Protein AF-A0A0F9AVF6-F1 (afdb_monomer)

Radius of gyration: 20.92 Å; Cα contacts (8 Å, |Δi|>4): 162; chains: 1; bounding box: 57×23×54 Å

InterPro domains:
  IPR008979 Galactose-binding-like domain superfamily [SSF49785] (11-66)

Solvent-accessible surface area (backbone atoms only — not comparable to full-atom values): 8871 Å² total; per-residue (Å²): 132,87,76,80,78,78,74,62,90,38,57,51,34,41,37,34,26,42,64,86,70,47,76,75,46,76,46,75,55,73,73,43,78,75,76,89,81,88,75,88,73,94,66,86,75,63,69,47,79,46,79,42,69,80,56,94,72,86,90,77,87,84,87,86,86,86,82,90,75,82,75,60,72,52,37,43,91,80,75,75,57,47,18,50,74,73,31,47,48,53,45,62,74,44,56,69,40,75,48,82,91,50,90,52,36,74,78,71,81,40,51,28,47,73,67,25,52,52,56,36,59,74,32,62,70,41,58,43,65,92,82,48,72,85,127

Organism: NCBI:txid412755

Mean predicted aligned error: 7.22 Å

Structure (mmCIF, N/CA/C/O backbone):
data_AF-A0A0F9AVF6-F1
#
_entry.id   AF-A0A0F9AVF6-F1
#
loop_
_atom_site.group_PDB
_atom_site.id
_atom_site.type_symbol
_atom_site.label_atom_id
_atom_site.label_alt_id
_atom_site.label_comp_id
_atom_site.label_asym_id
_atom_site.label_entity_id
_atom_site.label_seq_id
_atom_site.pdbx_PDB_ins_code
_atom_site.Cartn_x
_atom_site.Cartn_y
_atom_site.Cartn_z
_atom_site.occupancy
_atom_site.B_iso_or_equiv
_atom_site.auth_seq_id
_atom_site.auth_comp_id
_atom_site.auth_asym_id
_atom_site.auth_atom_id
_atom_site.pdbx_PDB_model_num
ATOM 1 N N . THR A 1 1 ? -37.176 -2.177 31.771 1.00 46.91 1 THR A N 1
ATOM 2 C CA . THR A 1 1 ? -37.340 -1.062 30.817 1.00 46.91 1 THR A CA 1
ATOM 3 C C . THR A 1 1 ? -35.985 -0.733 30.241 1.00 46.91 1 THR A C 1
ATOM 5 O O . THR A 1 1 ? -35.123 -0.292 30.991 1.00 46.91 1 THR A O 1
ATOM 8 N N . TYR A 1 2 ? -35.750 -1.047 28.967 1.00 41.12 2 TYR A N 1
ATOM 9 C CA . TYR A 1 2 ? -34.508 -0.674 28.288 1.00 41.12 2 TYR A CA 1
ATOM 10 C C . TYR A 1 2 ? -34.546 0.848 28.101 1.00 41.12 2 TYR A C 1
ATOM 12 O O . TYR A 1 2 ? -35.458 1.354 27.451 1.00 41.12 2 TYR A O 1
ATOM 20 N N . LYS A 1 3 ? -33.648 1.590 28.759 1.00 49.38 3 LYS A N 1
ATOM 21 C CA . LYS A 1 3 ? -33.457 3.011 28.450 1.00 49.38 3 LYS A CA 1
ATOM 22 C C . LYS A 1 3 ? -32.651 3.053 27.165 1.00 49.38 3 LYS A C 1
ATOM 24 O O . LYS A 1 3 ? -31.504 2.616 27.148 1.00 49.38 3 LYS A O 1
ATOM 29 N N . GLU A 1 4 ? -33.295 3.496 26.098 1.00 53.12 4 GLU A N 1
ATOM 30 C CA . GLU A 1 4 ? -32.628 3.786 24.841 1.00 53.12 4 GLU A CA 1
ATOM 31 C C . GLU A 1 4 ? -31.516 4.805 25.117 1.00 53.12 4 GLU A C 1
ATOM 33 O O . GLU A 1 4 ? -31.760 5.859 25.705 1.00 53.12 4 GLU A O 1
ATOM 38 N N . GLU A 1 5 ? -30.273 4.449 24.796 1.00 57.00 5 GLU A N 1
ATOM 39 C CA . GLU A 1 5 ? -29.171 5.395 24.904 1.00 57.00 5 GLU A CA 1
ATOM 40 C C . GLU A 1 5 ? -29.256 6.380 23.753 1.00 57.00 5 GLU A C 1
ATOM 42 O O . GLU A 1 5 ? -29.058 6.018 22.590 1.00 57.00 5 GLU A O 1
ATOM 47 N N . SER A 1 6 ? -29.538 7.634 24.098 1.00 59.16 6 SER A N 1
ATOM 48 C CA . SER A 1 6 ? -29.203 8.766 23.253 1.00 59.16 6 SER A CA 1
ATOM 49 C C . SER A 1 6 ? -27.695 8.730 22.997 1.00 59.16 6 SER A C 1
ATOM 51 O O . SER A 1 6 ? -26.923 8.668 23.951 1.00 59.16 6 SER A O 1
ATOM 53 N N . SER A 1 7 ? -27.331 8.710 21.717 1.00 55.00 7 SER A N 1
ATOM 54 C CA . SER A 1 7 ? -25.999 8.878 21.114 1.00 55.00 7 SER A CA 1
ATOM 55 C C . SER A 1 7 ? -24.915 9.539 21.997 1.00 55.00 7 SER A C 1
ATOM 57 O O . SER A 1 7 ? -25.248 10.489 22.710 1.00 55.00 7 SER A O 1
ATOM 59 N N . PRO A 1 8 ? -23.626 9.136 21.897 1.00 57.50 8 PRO A N 1
ATOM 60 C CA . PRO A 1 8 ? -23.042 8.211 20.912 1.00 57.50 8 PRO A CA 1
ATOM 61 C C . PRO A 1 8 ? -23.082 6.744 21.357 1.00 57.50 8 PRO A C 1
ATOM 63 O O . PRO A 1 8 ? -22.737 6.397 22.489 1.00 57.50 8 PRO A O 1
ATOM 66 N N . LYS A 1 9 ? -23.498 5.852 20.447 1.00 60.69 9 LYS A N 1
ATOM 67 C CA . LYS A 1 9 ? -23.537 4.396 20.695 1.00 60.69 9 LYS A CA 1
ATOM 68 C C . LYS A 1 9 ? -22.147 3.754 20.628 1.00 60.69 9 LYS A C 1
ATOM 70 O O . LYS A 1 9 ? -21.934 2.712 21.251 1.00 60.69 9 LYS A O 1
ATOM 75 N N . PHE A 1 10 ? -21.204 4.407 19.965 1.00 66.00 10 PHE A N 1
ATOM 76 C CA . PHE A 1 10 ? -19.821 3.988 19.805 1.00 66.00 10 PHE A CA 1
ATOM 77 C C . PHE A 1 10 ? -18.941 4.950 20.617 1.00 66.00 10 PHE A C 1
ATOM 79 O O . PHE A 1 10 ? -19.063 6.157 20.504 1.00 66.00 10 PHE A O 1
ATOM 86 N N . ASN A 1 11 ? -18.172 4.416 21.559 1.00 72.50 11 ASN A N 1
ATOM 87 C CA . ASN A 1 11 ? -17.224 5.170 22.384 1.00 72.50 11 ASN A CA 1
ATOM 88 C C . ASN A 1 11 ? -16.019 4.247 22.542 1.00 72.50 11 ASN A C 1
ATOM 90 O O . ASN A 1 11 ? -15.913 3.484 23.509 1.00 72.50 11 ASN A O 1
ATOM 94 N N . LEU A 1 12 ? -15.240 4.195 21.475 1.00 79.56 12 LEU A N 1
ATOM 95 C CA . LEU A 1 12 ? -14.054 3.377 21.336 1.00 79.56 12 LEU A CA 1
ATOM 96 C C . LEU A 1 12 ? -12.912 4.269 20.892 1.00 79.56 12 LEU A C 1
ATOM 98 O O . LEU A 1 12 ? -13.074 4.989 19.909 1.00 79.56 12 LEU A O 1
ATOM 102 N N . ASP A 1 13 ? -11.783 4.142 21.575 1.00 86.06 13 ASP A N 1
ATOM 103 C CA . ASP A 1 13 ? -10.510 4.541 21.001 1.00 86.06 13 ASP A CA 1
ATOM 104 C C . ASP A 1 13 ? -9.964 3.336 20.229 1.00 86.06 13 ASP A C 1
ATOM 106 O O . ASP A 1 13 ? -9.911 2.215 20.760 1.00 86.06 13 ASP A O 1
ATOM 110 N N . LEU A 1 14 ? -9.595 3.567 18.973 1.00 86.81 14 LEU A N 1
ATOM 111 C CA . LEU A 1 14 ? -8.928 2.599 18.110 1.00 86.81 14 LEU A CA 1
ATOM 112 C C . LEU A 1 14 ? -7.477 3.037 17.942 1.00 86.81 14 LEU A C 1
ATOM 114 O O . LEU A 1 14 ? -7.209 4.177 17.575 1.00 86.81 14 LEU A O 1
ATOM 118 N N . THR A 1 15 ? -6.542 2.125 18.177 1.00 91.81 15 THR A N 1
ATOM 119 C CA . THR A 1 15 ? -5.124 2.325 17.871 1.00 91.81 15 THR A CA 1
ATOM 120 C C . THR A 1 15 ? -4.631 1.170 17.015 1.00 91.81 15 THR A C 1
ATOM 122 O O . THR A 1 15 ? -4.906 0.013 17.326 1.00 91.81 15 THR A O 1
ATOM 125 N N . ILE A 1 16 ? -3.880 1.471 15.959 1.00 92.75 16 ILE A N 1
ATOM 126 C CA . ILE A 1 16 ? -3.191 0.471 15.141 1.00 92.75 16 ILE A CA 1
ATOM 127 C C . ILE A 1 16 ? -1.692 0.730 15.244 1.00 92.75 16 ILE A C 1
ATOM 129 O O . ILE A 1 16 ? -1.223 1.839 14.976 1.00 92.75 16 ILE A O 1
ATOM 133 N N . THR A 1 17 ? -0.947 -0.299 15.636 1.00 96.31 17 THR A N 1
ATOM 134 C CA . THR A 1 17 ? 0.503 -0.241 15.837 1.00 96.31 17 THR A CA 1
ATOM 135 C C . THR A 1 17 ? 1.196 -1.205 14.882 1.00 96.31 17 THR A C 1
ATOM 137 O O . THR A 1 17 ? 0.777 -2.356 14.745 1.00 96.31 17 THR A O 1
ATOM 140 N N . GLY A 1 18 ? 2.245 -0.729 14.214 1.00 95.62 18 GLY A N 1
ATOM 141 C CA . GLY A 1 18 ? 3.041 -1.515 13.280 1.00 95.62 18 GLY A CA 1
ATOM 142 C C . GLY A 1 18 ? 4.028 -2.474 13.964 1.00 95.62 18 GLY A C 1
ATOM 143 O O . GLY A 1 18 ? 4.243 -2.391 15.177 1.00 95.62 18 GLY A O 1
ATOM 144 N N . PRO A 1 19 ? 4.702 -3.342 13.188 1.00 95.75 19 PRO A N 1
ATOM 145 C CA . PRO A 1 19 ? 5.647 -4.342 13.704 1.00 95.75 19 PRO A CA 1
ATOM 146 C C . PRO A 1 19 ? 6.837 -3.761 14.483 1.00 95.75 19 PRO A C 1
ATOM 148 O O . PRO A 1 19 ? 7.433 -4.433 15.321 1.00 95.75 19 PRO A O 1
ATOM 151 N N . ASN A 1 20 ? 7.183 -2.500 14.222 1.00 94.62 20 ASN A N 1
ATOM 152 C CA . ASN A 1 20 ? 8.242 -1.754 14.905 1.00 94.62 20 ASN A CA 1
ATOM 153 C C . ASN A 1 20 ? 7.763 -1.045 16.193 1.00 94.62 20 ASN A C 1
ATOM 155 O O . ASN A 1 20 ? 8.541 -0.320 16.812 1.00 94.62 20 ASN A O 1
ATOM 159 N N . GLY A 1 21 ? 6.496 -1.213 16.587 1.00 94.12 21 GLY A N 1
ATOM 160 C CA . GLY A 1 21 ? 5.891 -0.524 17.729 1.00 94.12 21 GLY A CA 1
ATOM 161 C C . GLY A 1 21 ? 5.448 0.916 17.444 1.00 94.12 21 GLY A C 1
ATOM 162 O O . GLY A 1 21 ? 4.996 1.603 18.359 1.00 94.12 21 GLY A O 1
ATOM 163 N N . GLN A 1 22 ? 5.565 1.399 16.204 1.00 95.19 22 GLN A N 1
ATOM 164 C CA . GLN A 1 22 ? 5.095 2.725 15.811 1.00 95.19 22 GLN A CA 1
ATOM 165 C C . GLN A 1 22 ? 3.573 2.736 15.677 1.00 95.19 22 GLN A C 1
ATOM 167 O O . GLN A 1 22 ? 2.995 1.892 14.995 1.00 95.19 22 GLN A O 1
ATOM 172 N N . THR A 1 23 ? 2.917 3.726 16.278 1.00 94.69 23 THR A N 1
ATOM 173 C CA . THR A 1 23 ? 1.495 3.976 16.033 1.00 94.69 23 THR A CA 1
ATOM 174 C C . THR A 1 23 ? 1.299 4.490 14.610 1.00 94.69 23 THR A C 1
ATOM 176 O O . THR A 1 23 ? 1.852 5.525 14.242 1.00 94.69 23 THR A O 1
ATOM 179 N N . LEU A 1 24 ? 0.509 3.760 13.829 1.00 92.25 24 LEU A N 1
ATOM 180 C CA . LEU A 1 24 ? 0.179 4.086 12.442 1.00 92.25 24 LEU A CA 1
ATOM 181 C C . LEU A 1 24 ? -1.147 4.835 12.342 1.00 92.25 24 LEU A C 1
ATOM 183 O O . LEU A 1 24 ? -1.320 5.681 11.473 1.00 92.25 24 LEU A O 1
ATOM 187 N N . PHE A 1 25 ? -2.072 4.539 13.254 1.00 91.00 25 PHE A N 1
ATOM 188 C CA . PHE A 1 25 ? -3.389 5.151 13.273 1.00 91.00 25 PHE A CA 1
ATOM 189 C C . PHE A 1 25 ? -3.930 5.245 14.699 1.00 91.00 25 PHE A C 1
ATOM 191 O O . PHE A 1 25 ? -3.770 4.308 15.486 1.00 91.00 25 PHE A O 1
ATOM 198 N N . THR A 1 26 ? -4.606 6.356 14.997 1.00 89.38 26 THR A N 1
ATOM 199 C CA . THR A 1 26 ? -5.398 6.531 16.216 1.00 89.38 26 THR A CA 1
ATOM 200 C C . THR A 1 26 ? -6.686 7.269 15.882 1.00 89.38 26 THR A C 1
ATOM 202 O O . THR A 1 26 ? -6.640 8.370 15.339 1.00 89.38 26 THR A O 1
ATOM 205 N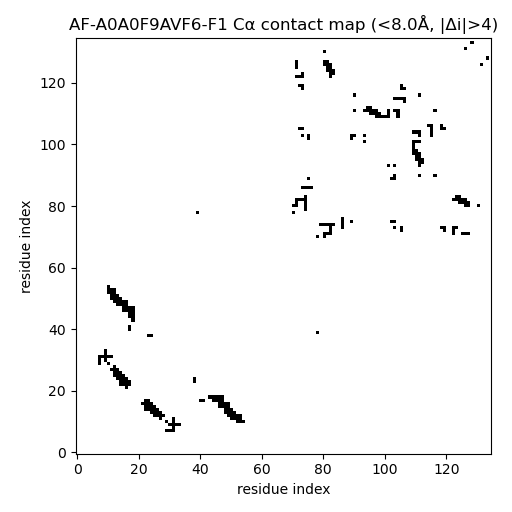 N . GLU A 1 27 ? -7.818 6.710 16.293 1.00 85.00 27 GLU A N 1
ATOM 206 C CA . GLU A 1 27 ? -9.112 7.389 16.298 1.00 85.00 27 GLU A CA 1
ATOM 207 C C . GLU A 1 27 ? -9.608 7.499 17.737 1.00 85.00 27 GLU A C 1
ATOM 209 O O . GLU A 1 27 ? -9.658 6.506 18.461 1.00 85.00 27 GLU A O 1
ATOM 214 N N . ALA A 1 28 ? -9.956 8.719 18.145 1.00 7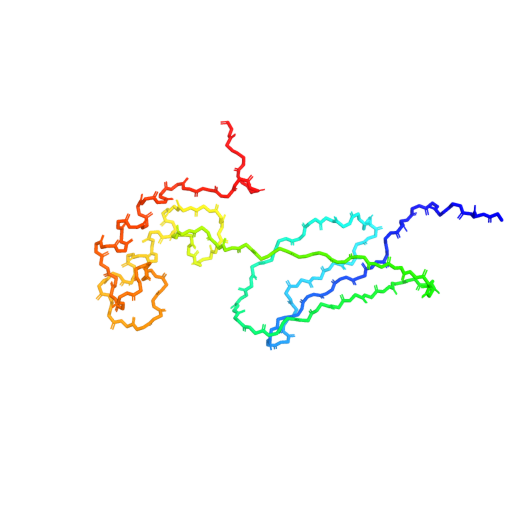5.38 28 ALA A N 1
ATOM 215 C CA . ALA A 1 28 ? -10.440 9.036 19.490 1.00 75.38 28 ALA A CA 1
ATOM 216 C C . ALA A 1 28 ? -11.691 9.939 19.454 1.00 75.38 28 ALA A C 1
ATOM 218 O O . ALA A 1 28 ? -11.973 10.659 20.415 1.00 75.38 28 ALA A O 1
ATOM 219 N N . ASP A 1 29 ? -12.412 9.981 18.323 1.00 65.25 29 ASP A N 1
ATOM 220 C CA . ASP A 1 29 ? -13.507 10.938 18.137 1.00 65.25 29 ASP A CA 1
ATOM 221 C C . ASP A 1 29 ? -14.815 10.501 18.829 1.00 65.25 29 ASP A C 1
ATOM 223 O O . ASP A 1 29 ? -15.124 9.327 19.045 1.00 65.25 29 ASP A O 1
ATOM 227 N N . THR A 1 30 ? -15.598 11.515 19.183 1.00 55.38 30 THR A N 1
ATOM 228 C CA . THR A 1 30 ? -16.851 11.487 19.938 1.00 55.38 30 THR A CA 1
ATOM 229 C C . THR A 1 30 ? -18.087 11.203 19.080 1.00 55.38 30 THR A C 1
ATOM 231 O O . THR A 1 30 ? -19.119 10.805 19.623 1.00 55.38 30 THR A O 1
ATOM 234 N N . LEU A 1 31 ? -18.010 11.400 17.757 1.00 57.31 31 LEU A N 1
ATOM 235 C CA . LEU A 1 31 ? -19.100 11.109 16.812 1.00 57.31 31 LEU A CA 1
ATOM 236 C C . LEU A 1 31 ? -19.190 9.616 16.472 1.00 57.31 31 LEU A C 1
ATOM 238 O O . LEU A 1 31 ? -20.302 9.100 16.346 1.00 57.31 31 LEU A O 1
ATOM 242 N N . ASN A 1 32 ? -18.026 8.959 16.405 1.00 57.44 32 ASN A N 1
ATOM 243 C CA . ASN A 1 32 ? -17.787 7.516 16.420 1.00 57.44 32 ASN A CA 1
ATOM 244 C C . ASN A 1 32 ? -18.891 6.717 15.700 1.00 57.44 32 ASN A C 1
ATOM 246 O O . ASN A 1 32 ? -19.736 6.053 16.298 1.00 57.44 32 ASN A O 1
ATOM 250 N N . ASN A 1 33 ? -18.940 6.854 14.382 1.00 58.97 33 ASN A N 1
ATOM 251 C CA . ASN A 1 33 ? -19.838 6.121 13.493 1.00 58.97 33 ASN A CA 1
ATOM 252 C C . ASN A 1 33 ? -19.124 4.977 12.757 1.00 58.97 33 ASN A C 1
ATOM 254 O O . ASN A 1 33 ? -19.760 4.364 11.901 1.00 58.97 33 ASN A O 1
ATOM 258 N N . LEU A 1 34 ? -17.871 4.665 13.129 1.00 60.44 34 LEU A N 1
ATOM 259 C CA . LEU A 1 34 ? -16.978 3.746 12.414 1.00 60.44 34 LEU A CA 1
ATOM 260 C C . LEU A 1 34 ? -16.908 4.135 10.932 1.00 60.44 34 LEU A C 1
ATOM 262 O O . LEU A 1 34 ? -17.540 3.523 10.069 1.00 60.44 34 LEU A O 1
ATOM 266 N N . GLU A 1 35 ? -16.170 5.203 10.647 1.00 66.88 35 GLU A N 1
ATOM 267 C CA . GLU A 1 35 ? -15.750 5.481 9.280 1.00 66.88 35 GLU A CA 1
ATOM 268 C C . GLU A 1 35 ? -14.729 4.409 8.869 1.00 66.88 35 GLU A C 1
ATOM 270 O O . GLU A 1 35 ? -13.907 3.966 9.673 1.00 66.88 35 GLU A O 1
ATOM 275 N N . LYS A 1 36 ? -14.834 3.906 7.637 1.00 74.81 36 LYS A N 1
ATOM 276 C CA . LYS A 1 36 ? -13.838 2.986 7.084 1.00 74.81 36 LYS A CA 1
ATOM 277 C C . LYS A 1 36 ? -12.488 3.708 7.091 1.00 74.81 36 LYS A C 1
ATOM 279 O O . LYS A 1 36 ? -12.396 4.812 6.565 1.00 74.81 36 LYS A O 1
ATOM 284 N N . VAL A 1 37 ? -11.462 3.080 7.660 1.00 80.94 37 VAL A N 1
ATOM 285 C CA . VAL A 1 37 ? -10.090 3.597 7.637 1.00 80.94 37 VAL A CA 1
ATOM 286 C C . VAL A 1 37 ? -9.276 2.715 6.713 1.00 80.94 37 VAL A C 1
ATOM 288 O O . VAL A 1 37 ? -9.151 1.514 6.950 1.00 80.94 37 VAL A O 1
ATOM 291 N N . ASP A 1 38 ? -8.724 3.328 5.676 1.00 84.56 38 ASP A N 1
ATOM 292 C CA . ASP A 1 38 ? -7.743 2.696 4.811 1.00 84.56 38 ASP A CA 1
ATOM 293 C C . ASP A 1 38 ? -6.337 3.061 5.305 1.00 84.56 38 ASP A C 1
ATOM 295 O O . ASP A 1 38 ? -6.051 4.218 5.621 1.00 84.56 38 ASP A O 1
ATOM 299 N N . LEU A 1 39 ? -5.472 2.056 5.432 1.00 87.81 39 LEU A N 1
ATOM 300 C CA . LEU A 1 39 ? -4.131 2.202 5.990 1.00 87.81 39 LEU A CA 1
ATOM 301 C C . LEU A 1 39 ? -3.117 1.525 5.072 1.00 87.81 39 LEU A C 1
ATOM 303 O O . LEU A 1 39 ? -3.188 0.315 4.861 1.00 87.81 39 LEU A O 1
ATOM 307 N N . VAL A 1 40 ? -2.139 2.295 4.593 1.00 86.75 40 VAL A N 1
ATOM 308 C CA . VAL A 1 40 ? -0.966 1.741 3.912 1.00 86.75 40 VAL A CA 1
ATOM 309 C C . VAL A 1 40 ? -0.074 1.070 4.953 1.00 86.75 40 VAL A C 1
ATOM 311 O O . VAL A 1 40 ? 0.355 1.696 5.926 1.00 86.75 40 VAL A O 1
ATOM 314 N N . LEU A 1 41 ? 0.184 -0.221 4.763 1.00 88.31 41 LEU A N 1
ATOM 315 C CA . LEU A 1 41 ? 1.040 -0.999 5.651 1.00 88.31 41 LEU A CA 1
ATOM 316 C C . LEU A 1 41 ? 2.510 -0.764 5.258 1.00 88.31 41 LEU A C 1
ATOM 318 O O . LEU A 1 41 ? 2.878 -1.087 4.134 1.00 88.31 41 LEU A O 1
ATOM 322 N N . PRO A 1 42 ? 3.371 -0.235 6.149 1.00 86.75 42 PRO A N 1
ATOM 323 C CA . PRO A 1 42 ? 4.757 0.114 5.809 1.00 86.75 42 PRO A CA 1
ATOM 324 C C . PRO A 1 42 ? 5.690 -1.093 5.609 1.00 86.75 42 PRO A C 1
ATOM 326 O O . PRO A 1 42 ? 6.880 -0.911 5.369 1.00 86.75 42 PRO A O 1
ATOM 329 N N . GLY A 1 43 ? 5.189 -2.316 5.783 1.00 86.56 43 GLY A N 1
ATOM 330 C CA . GLY A 1 43 ? 5.952 -3.541 5.577 1.00 86.56 43 GLY A CA 1
ATOM 331 C C . GLY A 1 43 ? 5.305 -4.763 6.217 1.00 86.56 43 GLY A C 1
ATOM 332 O O . GLY A 1 43 ? 4.234 -4.690 6.827 1.00 86.56 43 GLY A O 1
ATOM 333 N N . ASP A 1 44 ? 5.986 -5.895 6.116 1.00 88.81 44 ASP A N 1
ATOM 334 C CA . ASP A 1 44 ? 5.503 -7.155 6.669 1.00 88.81 44 ASP A CA 1
ATOM 335 C C . ASP A 1 44 ? 5.684 -7.251 8.186 1.00 88.81 44 ASP A C 1
ATOM 337 O O . ASP A 1 44 ? 6.589 -6.668 8.789 1.00 88.81 44 ASP A O 1
ATOM 341 N N . GLY A 1 45 ? 4.832 -8.055 8.821 1.00 93.12 45 GLY A N 1
ATOM 342 C CA . GLY A 1 45 ? 4.975 -8.422 10.224 1.00 93.12 45 GLY A CA 1
ATOM 343 C C . GLY A 1 45 ? 3.655 -8.471 10.978 1.00 93.12 45 GLY A C 1
ATOM 344 O O . GLY A 1 45 ? 2.573 -8.561 10.404 1.00 93.12 45 GLY A O 1
ATOM 345 N N . THR A 1 46 ? 3.755 -8.455 12.308 1.00 94.94 46 THR A N 1
ATOM 346 C CA . THR A 1 46 ? 2.580 -8.451 13.187 1.00 94.94 46 THR A CA 1
ATOM 347 C C . THR A 1 46 ? 2.153 -7.022 13.483 1.00 94.94 46 THR A C 1
ATOM 349 O O . THR A 1 46 ? 2.939 -6.239 14.007 1.00 94.94 46 THR A O 1
ATOM 352 N N . TYR A 1 47 ? 0.892 -6.723 13.192 1.00 93.75 47 TYR A N 1
ATOM 353 C CA . TYR A 1 47 ? 0.239 -5.469 13.543 1.00 93.75 47 TYR A CA 1
ATOM 354 C C . TYR A 1 47 ? -0.653 -5.686 14.764 1.00 93.75 47 TYR A C 1
ATOM 356 O O . TYR A 1 47 ? -1.339 -6.707 14.867 1.00 93.75 47 TYR A O 1
ATOM 364 N N . GLU A 1 48 ? -0.654 -4.729 15.686 1.00 94.75 48 GLU A N 1
ATOM 365 C CA . GLU A 1 48 ? -1.505 -4.765 16.875 1.00 94.75 48 GLU A CA 1
ATOM 366 C C . GLU A 1 48 ? -2.671 -3.790 16.7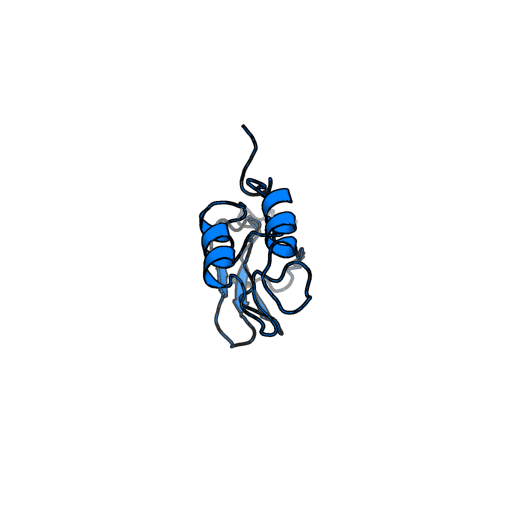22 1.00 94.75 48 GLU A C 1
ATOM 368 O O . GLU A 1 48 ? -2.476 -2.615 16.410 1.00 94.75 48 GLU A O 1
ATOM 373 N N . ILE A 1 49 ? -3.884 -4.284 16.976 1.00 90.88 49 ILE A N 1
ATOM 374 C CA . ILE A 1 49 ? -5.109 -3.484 16.997 1.00 90.88 49 ILE A CA 1
ATOM 375 C C . ILE A 1 49 ? -5.571 -3.359 18.449 1.00 90.88 49 ILE A C 1
ATOM 377 O O . ILE A 1 49 ? -6.037 -4.324 19.058 1.00 90.88 49 ILE A O 1
ATOM 381 N N . GLY A 1 50 ? -5.442 -2.155 18.997 1.00 90.62 50 GLY A N 1
ATOM 382 C CA . GLY A 1 50 ? -5.919 -1.783 20.319 1.00 90.62 50 GLY A CA 1
ATOM 383 C C . GLY A 1 50 ? -7.330 -1.212 20.246 1.00 90.62 50 GLY A C 1
ATOM 384 O O . GLY A 1 50 ? -7.575 -0.244 19.533 1.00 90.62 50 GLY A O 1
ATOM 385 N N . LEU A 1 51 ? -8.254 -1.796 21.008 1.00 86.81 51 LEU A N 1
ATOM 386 C CA . LEU A 1 51 ? -9.613 -1.284 21.183 1.00 86.81 51 LEU A CA 1
ATOM 387 C C . LEU A 1 51 ? -9.834 -0.949 22.656 1.00 86.81 51 LEU A C 1
ATOM 389 O O . LEU A 1 51 ? -9.838 -1.846 23.505 1.00 86.81 51 LEU A O 1
ATOM 393 N N . ALA A 1 52 ? -10.055 0.326 22.966 1.00 87.06 52 ALA A N 1
ATOM 394 C CA . ALA A 1 52 ? -10.318 0.779 24.326 1.00 87.06 52 ALA A CA 1
ATOM 395 C C . ALA A 1 52 ? -11.725 1.372 24.445 1.00 87.06 52 ALA A C 1
ATOM 397 O O . ALA A 1 52 ? -12.060 2.390 23.850 1.00 87.06 52 ALA A O 1
ATOM 398 N N . ASN A 1 53 ? -12.569 0.740 25.259 1.00 83.50 53 ASN A N 1
ATOM 399 C CA . ASN A 1 53 ? -13.859 1.307 25.636 1.00 83.50 53 ASN A CA 1
ATOM 400 C C . ASN A 1 53 ? -13.646 2.425 26.658 1.00 83.50 53 ASN A C 1
ATOM 402 O O . ASN A 1 53 ? -13.268 2.164 27.801 1.00 83.50 53 ASN A O 1
ATOM 406 N N . THR A 1 54 ? -13.956 3.654 26.265 1.00 82.69 54 THR A N 1
ATOM 407 C CA . THR A 1 54 ? -13.760 4.853 27.093 1.00 82.69 54 THR A CA 1
ATOM 408 C C . THR A 1 54 ? -14.883 5.079 28.111 1.00 82.69 54 THR A C 1
ATOM 410 O O . THR A 1 54 ? -14.878 6.055 28.861 1.00 82.69 54 THR A O 1
ATOM 413 N N . THR A 1 55 ? -15.857 4.164 28.189 1.00 79.88 55 THR A N 1
ATOM 414 C CA . THR A 1 55 ? -17.017 4.262 29.088 1.00 79.88 55 THR A CA 1
ATOM 415 C C . THR A 1 55 ? -16.937 3.288 30.261 1.00 79.88 55 THR A C 1
ATOM 417 O O . THR A 1 55 ? -16.264 2.263 30.227 1.00 79.88 55 THR A O 1
ATOM 420 N N . ASN A 1 56 ? -17.726 3.546 31.306 1.00 82.00 56 ASN A N 1
ATOM 421 C CA . ASN A 1 56 ? -17.843 2.653 32.466 1.00 82.00 56 ASN A CA 1
ATOM 422 C C . ASN A 1 56 ? -18.658 1.366 32.199 1.00 82.00 56 ASN A C 1
ATOM 424 O O . ASN A 1 56 ? -18.826 0.538 33.101 1.00 82.00 56 ASN A O 1
ATOM 428 N N . LYS A 1 57 ? -19.193 1.187 30.984 1.00 81.06 57 LYS A N 1
ATOM 429 C CA . LYS A 1 57 ? -19.996 0.018 30.620 1.00 81.06 57 LYS A CA 1
ATOM 430 C C . LYS A 1 57 ? -19.115 -1.184 30.339 1.00 81.06 57 LYS A C 1
ATOM 432 O O . LYS A 1 57 ? -18.304 -1.145 29.430 1.00 81.06 57 LYS A O 1
ATOM 437 N N . LYS A 1 58 ? -19.344 -2.284 31.051 1.00 77.38 58 LYS A N 1
ATOM 438 C CA . LYS A 1 58 ? -18.504 -3.489 30.950 1.00 77.38 58 LYS A CA 1
ATOM 439 C C . LYS A 1 58 ? -18.988 -4.529 29.933 1.00 77.38 58 LYS A C 1
ATOM 441 O O . LYS A 1 58 ? -18.202 -5.361 29.508 1.00 77.38 58 LYS A O 1
ATOM 446 N N . ASN A 1 59 ? -20.256 -4.465 29.525 1.00 78.88 59 ASN A N 1
ATOM 447 C CA . ASN A 1 59 ? -20.881 -5.463 28.651 1.00 78.88 59 ASN A CA 1
ATOM 448 C C . ASN A 1 59 ? -21.162 -4.853 27.277 1.00 78.88 59 ASN A C 1
ATOM 450 O O . ASN A 1 59 ? -22.307 -4.527 26.961 1.00 78.88 59 ASN A O 1
ATOM 454 N N . ARG A 1 60 ? -20.106 -4.639 26.494 1.00 76.12 60 ARG A N 1
ATOM 455 C CA . ARG A 1 60 ? -20.213 -4.217 25.096 1.00 76.12 60 ARG A CA 1
ATOM 456 C C . ARG A 1 60 ? -19.627 -5.306 24.206 1.00 76.12 60 ARG A C 1
ATOM 458 O O . ARG A 1 60 ? -18.664 -5.968 24.581 1.00 76.12 60 ARG A O 1
ATOM 465 N N . SER A 1 61 ? -20.237 -5.482 23.045 1.00 77.69 61 SER A N 1
ATOM 466 C CA . SER A 1 61 ? -19.743 -6.359 21.992 1.00 77.69 61 SER A CA 1
ATOM 467 C C . SER A 1 61 ? -19.393 -5.483 20.806 1.00 77.69 61 SER A C 1
ATOM 469 O O . SER A 1 61 ? -20.189 -4.629 20.417 1.00 77.69 61 SER A O 1
ATOM 471 N N . TYR A 1 62 ? -18.207 -5.700 20.260 1.00 77.19 62 TYR A N 1
ATOM 472 C CA . TYR A 1 62 ? -17.703 -4.991 19.096 1.00 77.19 62 TYR A CA 1
ATOM 473 C C . TYR A 1 62 ? -17.417 -6.017 18.008 1.00 77.19 62 TYR A C 1
ATOM 475 O O . TYR A 1 62 ? -16.961 -7.122 18.303 1.00 77.19 62 TYR A O 1
ATOM 483 N N . GLY A 1 63 ? -17.737 -5.661 16.769 1.00 78.81 63 GLY A N 1
ATOM 484 C CA . GLY A 1 63 ? -17.322 -6.408 15.592 1.00 78.81 63 GLY A CA 1
ATOM 485 C C . GLY A 1 63 ? -16.183 -5.658 14.925 1.00 78.81 63 GLY A C 1
ATOM 486 O O . GLY A 1 63 ? -16.247 -4.436 14.817 1.00 78.81 63 GLY A O 1
ATOM 487 N N . LEU A 1 64 ? -15.165 -6.390 14.494 1.00 81.19 64 LEU A N 1
ATOM 488 C CA . LEU A 1 64 ? -14.102 -5.875 13.647 1.00 81.19 64 LEU A CA 1
ATOM 489 C C . LEU A 1 64 ? -14.121 -6.672 12.347 1.00 81.19 64 LEU A C 1
ATOM 491 O O . LEU A 1 64 ? -14.256 -7.896 12.371 1.00 81.19 64 LEU A O 1
ATOM 495 N N . ALA A 1 65 ? -13.988 -5.969 11.233 1.00 86.25 65 ALA A N 1
ATOM 496 C CA . ALA A 1 65 ? -13.744 -6.551 9.928 1.00 86.25 65 ALA A CA 1
ATOM 497 C C . ALA A 1 65 ? -12.560 -5.813 9.309 1.00 86.25 65 ALA A C 1
ATOM 499 O O . ALA A 1 65 ? -12.372 -4.624 9.556 1.00 86.25 65 ALA A O 1
ATOM 500 N N . PHE A 1 66 ? -11.768 -6.533 8.532 1.00 86.81 66 PHE A N 1
ATOM 501 C CA . PHE A 1 66 ? -10.666 -5.980 7.768 1.00 86.81 66 PHE A CA 1
ATOM 502 C C . PHE A 1 66 ? -10.670 -6.623 6.389 1.00 86.81 66 PHE A C 1
ATOM 504 O O . PHE A 1 66 ? -11.136 -7.753 6.214 1.00 86.81 66 PHE A O 1
ATOM 511 N N . GLU A 1 67 ? -10.144 -5.889 5.425 1.00 87.88 67 GLU A N 1
ATOM 512 C CA . GLU A 1 67 ? -9.918 -6.345 4.067 1.00 87.88 67 GLU A CA 1
ATOM 513 C C . GLU A 1 67 ? -8.481 -5.979 3.715 1.00 87.88 67 GLU A C 1
ATOM 515 O O . GLU A 1 67 ? -8.075 -4.832 3.889 1.00 87.88 67 GLU A O 1
ATOM 520 N N . LEU A 1 68 ? -7.705 -6.963 3.264 1.00 87.19 68 LEU A N 1
ATOM 521 C CA . LEU A 1 68 ? -6.400 -6.700 2.679 1.00 87.19 68 LEU A CA 1
ATOM 522 C C . LEU A 1 68 ? -6.603 -6.520 1.180 1.00 87.19 68 LEU A C 1
ATOM 524 O O . LEU A 1 68 ? -7.074 -7.443 0.511 1.00 87.19 68 LEU A O 1
ATOM 528 N N . ARG A 1 69 ? -6.250 -5.344 0.670 1.00 86.31 69 ARG A N 1
ATOM 529 C CA . ARG A 1 69 ? -6.306 -5.040 -0.758 1.00 86.31 69 ARG A CA 1
ATOM 530 C C . ARG A 1 69 ? -4.879 -4.988 -1.299 1.00 86.31 69 ARG A C 1
ATOM 532 O O . ARG A 1 69 ? -4.063 -4.285 -0.703 1.00 86.31 69 ARG A O 1
ATOM 539 N N . PRO A 1 70 ? -4.553 -5.738 -2.365 1.00 86.06 70 PRO A N 1
ATOM 540 C CA . PRO A 1 70 ? -3.291 -5.529 -3.055 1.00 86.06 70 PRO A CA 1
ATOM 541 C C . PRO A 1 70 ? -3.285 -4.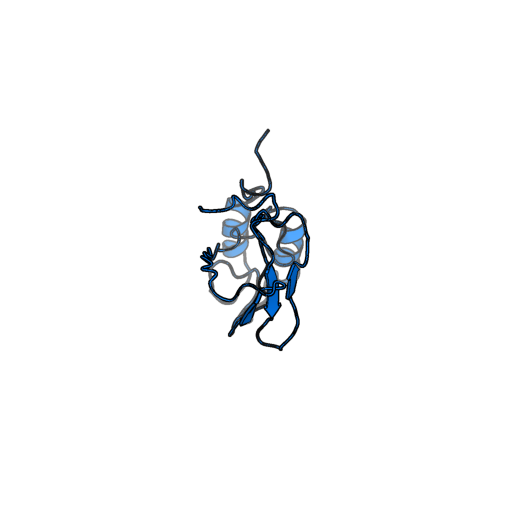126 -3.692 1.00 86.06 70 PRO A C 1
ATOM 543 O O . PRO A 1 70 ? -4.360 -3.649 -4.077 1.00 86.06 70 PRO A O 1
ATOM 546 N N . PRO A 1 71 ? -2.117 -3.469 -3.792 1.00 88.12 71 PRO A N 1
ATOM 547 C CA . PRO A 1 71 ? -1.982 -2.238 -4.566 1.00 88.12 71 PRO A CA 1
ATOM 548 C C . PRO A 1 71 ? -2.268 -2.497 -6.052 1.00 88.12 71 PRO A C 1
ATOM 550 O O . PRO A 1 71 ? -2.291 -3.650 -6.502 1.00 88.12 71 PRO A O 1
ATOM 553 N N . ILE A 1 72 ? -2.508 -1.427 -6.809 1.00 94.12 72 ILE A N 1
ATOM 554 C CA . ILE A 1 72 ? -2.619 -1.510 -8.269 1.00 94.12 72 ILE A CA 1
ATOM 555 C C . ILE A 1 72 ? -1.236 -1.888 -8.815 1.00 94.12 72 ILE A C 1
ATOM 557 O O . ILE A 1 72 ? -0.216 -1.430 -8.308 1.00 94.12 72 ILE A O 1
ATOM 561 N N . ILE A 1 73 ? -1.178 -2.756 -9.826 1.00 96.56 73 ILE A N 1
ATOM 562 C CA . ILE A 1 73 ? 0.102 -3.096 -10.457 1.00 96.56 73 ILE A CA 1
ATOM 563 C C . ILE A 1 73 ? 0.671 -1.824 -11.090 1.00 96.56 73 ILE A C 1
ATOM 565 O O . ILE A 1 73 ? 0.009 -1.189 -11.906 1.00 96.56 73 ILE A O 1
ATOM 569 N N . GLY A 1 74 ? 1.900 -1.472 -10.715 1.00 96.75 74 GLY A N 1
ATOM 570 C CA . GLY A 1 74 ? 2.558 -0.258 -11.187 1.00 96.75 74 GLY A CA 1
ATOM 571 C C . GLY A 1 74 ? 2.223 1.015 -10.408 1.00 96.75 74 GLY A C 1
ATOM 572 O O . GLY A 1 74 ? 2.760 2.046 -10.771 1.00 96.75 74 GLY A O 1
ATOM 573 N N . ASP A 1 75 ? 1.379 0.961 -9.372 1.00 96.56 75 ASP A N 1
ATOM 574 C CA . ASP A 1 75 ? 1.251 2.027 -8.361 1.00 96.56 75 ASP A CA 1
ATOM 575 C C . ASP A 1 75 ? 2.318 1.741 -7.300 1.00 96.56 75 ASP A C 1
ATOM 577 O O . ASP A 1 75 ? 2.206 0.782 -6.527 1.00 96.56 75 ASP A O 1
ATOM 581 N N . PHE A 1 76 ? 3.421 2.479 -7.370 1.00 94.50 76 PHE A N 1
ATOM 582 C CA . PHE A 1 76 ? 4.614 2.278 -6.553 1.00 94.50 76 PHE A CA 1
ATOM 583 C C . PHE A 1 76 ? 4.624 3.247 -5.365 1.00 94.50 76 PHE A C 1
ATOM 585 O O . PHE A 1 76 ? 3.805 4.151 -5.236 1.00 94.50 76 PHE A O 1
ATOM 592 N N . ALA A 1 77 ? 5.556 3.071 -4.432 1.00 86.75 77 ALA A N 1
ATOM 593 C CA . ALA A 1 77 ? 5.667 3.951 -3.284 1.00 86.75 77 ALA A CA 1
ATOM 594 C C . ALA A 1 77 ? 6.057 5.393 -3.698 1.00 86.75 77 ALA A C 1
ATOM 596 O O . ALA A 1 77 ? 7.057 5.591 -4.389 1.00 86.75 77 ALA A O 1
ATOM 597 N N . PRO A 1 78 ? 5.374 6.433 -3.174 1.00 88.50 78 PRO A N 1
ATOM 598 C CA . PRO A 1 78 ? 4.251 6.371 -2.240 1.00 88.50 78 PRO A CA 1
ATOM 599 C C . PRO A 1 78 ? 2.921 6.038 -2.933 1.00 88.50 78 PRO A C 1
ATOM 601 O O . PRO A 1 78 ? 2.479 6.805 -3.775 1.00 88.50 78 PRO A O 1
ATOM 604 N N . LEU A 1 79 ? 2.239 4.988 -2.454 1.00 89.75 79 LEU A N 1
ATOM 605 C CA . LEU A 1 79 ? 0.935 4.575 -2.983 1.00 89.75 79 LEU A CA 1
ATOM 606 C C . LEU A 1 79 ? -0.088 5.712 -2.897 1.00 89.75 79 LEU A C 1
ATOM 608 O O . LEU A 1 79 ? -0.424 6.164 -1.792 1.00 89.75 79 LEU A O 1
ATOM 612 N N . ASP A 1 80 ? -0.612 6.130 -4.044 1.00 91.62 80 ASP A N 1
ATOM 613 C CA . ASP A 1 80 ? -1.649 7.160 -4.145 1.00 91.62 80 ASP A CA 1
ATOM 614 C C . ASP A 1 80 ? -2.894 6.706 -4.926 1.00 91.62 80 ASP A C 1
ATOM 616 O O . ASP A 1 80 ? -3.839 7.489 -5.112 1.00 91.62 80 ASP A O 1
ATOM 620 N N . TYR A 1 81 ? -2.951 5.407 -5.243 1.00 93.38 81 TYR A N 1
ATOM 621 C CA . TYR A 1 81 ? -4.070 4.702 -5.860 1.00 93.38 81 TYR A CA 1
ATOM 622 C C . TYR A 1 81 ? -4.360 5.110 -7.311 1.00 93.38 81 TYR A C 1
ATOM 624 O O . TYR A 1 81 ? -5.494 4.931 -7.786 1.00 93.38 81 TYR A O 1
ATOM 632 N N . ILE A 1 82 ? -3.362 5.653 -8.008 1.00 95.44 82 ILE A N 1
ATOM 633 C CA . ILE A 1 82 ? -3.362 5.907 -9.448 1.00 95.44 82 ILE A CA 1
ATOM 634 C C . ILE A 1 82 ? -2.005 5.509 -10.038 1.00 95.44 82 ILE A C 1
ATOM 636 O O . ILE A 1 82 ? -0.984 5.725 -9.419 1.00 95.44 82 ILE A O 1
ATOM 640 N N . VAL A 1 83 ? -1.994 4.945 -11.249 1.00 97.62 83 VAL A N 1
ATOM 641 C CA . VAL A 1 83 ? -0.752 4.671 -11.989 1.00 97.62 83 VAL A CA 1
ATOM 642 C C . VAL A 1 83 ? -0.465 5.830 -12.939 1.00 97.62 83 VAL A C 1
ATOM 644 O O . VAL A 1 83 ? -1.142 5.978 -13.966 1.00 97.62 83 VAL A O 1
ATOM 647 N N . ASP A 1 84 ? 0.520 6.668 -12.631 1.00 97.38 84 ASP A N 1
ATOM 648 C CA . ASP A 1 84 ? 0.845 7.849 -13.426 1.00 97.38 84 ASP A CA 1
ATOM 649 C C . ASP A 1 84 ? 2.354 8.153 -13.565 1.00 97.38 84 ASP A C 1
ATOM 651 O O . ASP A 1 84 ? 3.225 7.281 -13.569 1.00 97.38 84 ASP A O 1
ATOM 655 N N . TYR A 1 85 ? 2.679 9.418 -13.843 1.00 97.12 85 TYR A N 1
ATOM 656 C CA . TYR A 1 85 ? 4.055 9.859 -14.043 1.00 97.12 85 TYR A CA 1
ATOM 657 C C . TYR A 1 85 ? 4.914 9.784 -12.779 1.00 97.12 85 TYR A C 1
ATOM 659 O O . TYR A 1 85 ? 6.135 9.731 -12.921 1.00 97.12 85 TYR A O 1
ATOM 667 N N . ALA A 1 86 ? 4.315 9.820 -11.588 1.00 96.62 86 ALA A N 1
ATOM 668 C CA . ALA A 1 86 ? 5.025 9.600 -10.339 1.00 96.62 86 ALA A CA 1
ATOM 669 C C . ALA A 1 86 ? 5.602 8.179 -10.309 1.00 96.62 86 ALA A C 1
ATOM 671 O O . ALA A 1 86 ? 6.796 8.019 -10.078 1.00 96.62 86 ALA A O 1
ATOM 672 N N . ASP A 1 87 ? 4.813 7.177 -10.687 1.00 98.00 87 ASP A N 1
ATOM 673 C CA . ASP A 1 87 ? 5.251 5.778 -10.724 1.00 98.00 87 ASP A CA 1
ATOM 674 C C . ASP A 1 87 ? 6.262 5.491 -11.835 1.00 98.00 87 ASP A C 1
ATOM 676 O O . ASP A 1 87 ? 7.191 4.693 -11.688 1.00 98.00 87 ASP A O 1
ATOM 680 N N . MET A 1 88 ? 6.125 6.191 -12.964 1.00 97.75 88 MET A N 1
ATOM 681 C CA . MET A 1 88 ? 7.107 6.126 -14.047 1.00 97.75 88 MET A CA 1
ATOM 682 C C . MET A 1 88 ? 8.511 6.539 -13.578 1.00 97.75 88 MET A C 1
ATOM 684 O O . MET A 1 88 ? 9.504 6.053 -14.124 1.00 97.75 88 MET A O 1
ATOM 688 N N . ASP A 1 89 ? 8.615 7.434 -12.590 1.00 97.62 89 ASP A N 1
ATOM 689 C CA . ASP A 1 89 ? 9.903 7.822 -12.013 1.00 97.62 89 ASP A CA 1
ATOM 690 C C . ASP A 1 8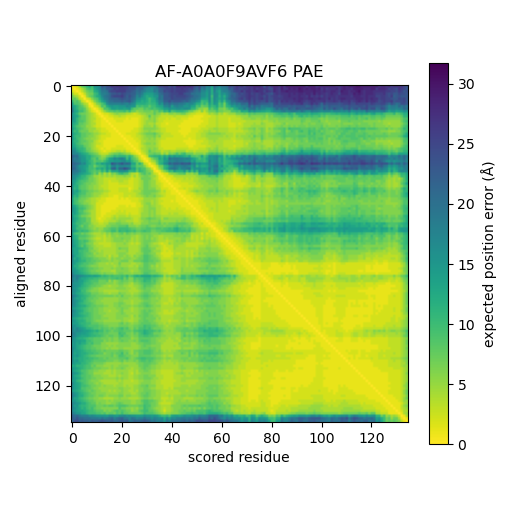9 ? 10.603 6.610 -11.379 1.00 97.62 89 ASP A C 1
ATOM 692 O O . ASP A 1 89 ? 11.792 6.410 -11.619 1.00 97.62 89 ASP A O 1
ATOM 696 N N . THR A 1 90 ? 9.868 5.730 -10.690 1.00 97.50 90 THR A N 1
ATOM 697 C CA . THR A 1 90 ? 10.411 4.486 -10.112 1.00 97.50 90 THR A CA 1
ATOM 698 C C . THR A 1 90 ? 10.975 3.563 -11.194 1.00 97.50 90 THR A C 1
ATOM 700 O O . THR A 1 90 ? 12.140 3.168 -11.122 1.00 97.50 90 THR A O 1
ATOM 703 N N . ILE A 1 91 ? 10.221 3.310 -12.272 1.00 97.56 91 ILE A N 1
ATOM 704 C CA . ILE A 1 91 ? 10.700 2.507 -13.419 1.00 97.56 91 ILE A CA 1
ATOM 705 C C . ILE A 1 91 ? 11.962 3.126 -14.035 1.00 97.56 91 ILE A C 1
ATOM 707 O O . ILE A 1 91 ? 12.907 2.420 -14.391 1.00 97.56 91 ILE A O 1
ATOM 711 N N . ALA A 1 92 ? 11.994 4.454 -14.177 1.00 98.06 92 ALA A N 1
ATOM 712 C CA . ALA A 1 92 ? 13.129 5.161 -14.760 1.00 98.06 92 ALA A CA 1
ATOM 713 C C . ALA A 1 92 ? 14.374 5.126 -13.858 1.00 98.06 92 ALA A C 1
ATOM 715 O O . ALA A 1 92 ? 15.493 5.023 -14.369 1.00 98.06 92 ALA A O 1
ATOM 716 N N . GLN A 1 93 ? 14.196 5.211 -12.539 1.00 98.00 93 GLN A N 1
ATOM 717 C CA . GLN A 1 93 ? 15.278 5.146 -11.556 1.00 98.00 93 GLN A CA 1
ATOM 718 C C . GLN A 1 93 ? 15.900 3.753 -11.471 1.00 98.00 93 GLN A C 1
ATOM 720 O O . GLN A 1 93 ? 17.118 3.638 -11.317 1.00 98.00 93 GLN A O 1
ATOM 725 N N . GLU A 1 94 ? 15.083 2.711 -11.614 1.00 98.12 94 GLU A N 1
ATOM 726 C CA . GLU A 1 94 ? 15.529 1.320 -11.535 1.00 98.12 94 GLU A CA 1
ATOM 727 C C . GLU A 1 94 ? 15.875 0.707 -12.900 1.00 98.12 94 GLU A C 1
ATOM 729 O O . GLU A 1 94 ? 16.276 -0.453 -12.981 1.00 98.12 94 GLU A O 1
ATOM 734 N N . TRP A 1 95 ? 15.778 1.483 -13.984 1.00 98.44 95 TRP A N 1
ATOM 735 C CA . TRP A 1 95 ? 15.970 0.999 -15.348 1.00 98.44 95 TRP A CA 1
ATOM 736 C C . TRP A 1 95 ? 17.304 0.264 -15.542 1.00 98.44 95 TRP A C 1
ATOM 738 O O . TRP A 1 95 ? 18.383 0.838 -15.359 1.00 98.44 95 TRP A O 1
ATOM 748 N N . LEU A 1 96 ? 17.229 -0.991 -15.999 1.00 98.31 96 LEU A N 1
ATOM 749 C CA . LEU A 1 96 ? 18.362 -1.902 -16.208 1.00 98.31 96 LEU A CA 1
ATOM 750 C C . LEU A 1 96 ? 19.171 -2.224 -14.941 1.00 98.31 96 LEU A C 1
ATOM 752 O O . LEU A 1 96 ? 20.318 -2.667 -15.049 1.00 98.31 96 LEU A O 1
ATOM 756 N N . LEU A 1 97 ? 18.615 -2.014 -13.745 1.00 98.31 97 LEU A N 1
ATOM 757 C CA . LEU A 1 97 ? 19.186 -2.583 -12.529 1.00 98.31 97 LEU A CA 1
ATOM 758 C C . LEU A 1 97 ? 18.938 -4.095 -12.497 1.00 98.31 97 LEU A C 1
ATOM 760 O O . LEU A 1 97 ? 17.863 -4.557 -12.861 1.00 98.31 97 LEU A O 1
ATOM 764 N N . GLU A 1 98 ? 19.948 -4.845 -12.050 1.00 97.38 98 GLU A N 1
ATOM 765 C CA . GLU A 1 98 ? 19.940 -6.311 -11.937 1.00 97.38 98 GLU A CA 1
ATOM 766 C C . GLU A 1 98 ? 20.198 -6.726 -10.480 1.00 97.38 98 GLU A C 1
ATOM 768 O O . GLU A 1 98 ? 21.291 -7.183 -10.123 1.00 97.38 98 GLU A O 1
ATOM 773 N N . VAL A 1 99 ? 19.231 -6.483 -9.598 1.00 94.94 99 VAL A N 1
ATOM 774 C CA . VAL A 1 99 ? 19.313 -6.857 -8.179 1.00 94.94 99 VAL A CA 1
ATOM 775 C C . VAL A 1 99 ? 17.970 -7.420 -7.703 1.00 94.94 99 VAL A C 1
ATOM 777 O O . VAL A 1 99 ? 16.945 -7.117 -8.305 1.00 94.94 99 VAL A O 1
ATOM 780 N N . PRO A 1 100 ? 17.948 -8.259 -6.651 1.00 92.81 100 PRO A N 1
ATOM 781 C CA . PRO A 1 100 ? 16.695 -8.747 -6.082 1.00 92.81 100 PRO A CA 1
ATOM 782 C C . PRO A 1 100 ? 15.842 -7.615 -5.504 1.00 92.81 100 PRO A C 1
ATOM 784 O O . PRO A 1 100 ? 16.388 -6.606 -5.057 1.00 92.81 100 PRO A O 1
ATOM 787 N N . ASP A 1 101 ? 14.534 -7.863 -5.424 1.00 90.50 101 ASP A N 1
ATOM 788 C CA . ASP A 1 101 ? 13.560 -7.036 -4.700 1.00 90.50 101 ASP A CA 1
ATOM 789 C C . ASP A 1 101 ? 13.492 -5.573 -5.190 1.00 90.50 101 ASP A C 1
ATOM 791 O O . ASP A 1 101 ? 13.277 -4.659 -4.394 1.00 90.50 101 ASP A O 1
ATOM 795 N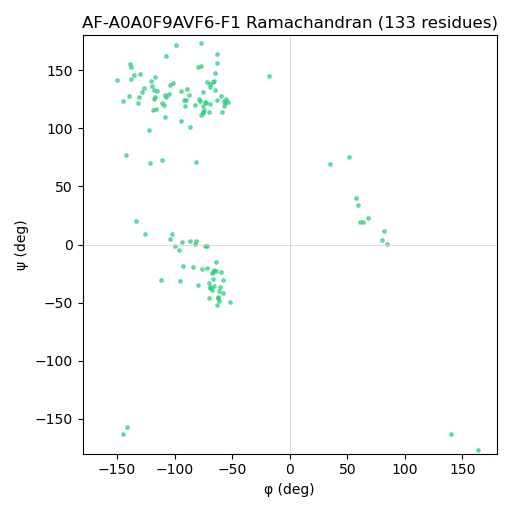 N . LEU A 1 102 ? 13.699 -5.353 -6.494 1.00 95.69 102 LEU A N 1
ATOM 796 C CA . LEU A 1 102 ? 13.434 -4.067 -7.143 1.00 95.69 102 LEU A CA 1
ATOM 797 C C . LEU A 1 102 ? 11.927 -3.823 -7.197 1.00 95.69 102 LEU A C 1
ATOM 799 O O . LEU A 1 102 ? 11.157 -4.727 -7.523 1.00 95.69 102 LEU A O 1
ATOM 803 N N . GLU A 1 103 ? 11.509 -2.606 -6.870 1.00 95.06 103 GLU A N 1
ATOM 804 C CA . GLU A 1 103 ? 10.091 -2.262 -6.786 1.00 95.06 103 GLU A CA 1
ATOM 805 C C . GLU A 1 103 ? 9.419 -2.328 -8.163 1.00 95.06 103 GLU A C 1
ATOM 807 O O . GLU A 1 103 ? 8.288 -2.798 -8.288 1.00 95.06 103 GLU A O 1
ATOM 812 N N . ALA A 1 104 ? 10.155 -1.945 -9.206 1.00 97.25 104 ALA A N 1
ATOM 813 C CA . ALA A 1 104 ? 9.704 -1.964 -10.586 1.00 97.25 104 ALA A CA 1
ATOM 814 C C . ALA A 1 104 ? 9.810 -3.340 -11.281 1.00 97.25 104 ALA A C 1
ATOM 816 O O . ALA A 1 104 ? 9.475 -3.420 -12.463 1.00 97.25 104 ALA A O 1
ATOM 817 N N . ASP A 1 105 ? 10.278 -4.408 -10.608 1.00 97.69 105 ASP A N 1
ATOM 818 C CA . ASP A 1 105 ? 10.450 -5.760 -11.190 1.00 97.69 105 ASP A CA 1
ATOM 819 C C . ASP A 1 105 ? 9.116 -6.516 -11.199 1.00 97.69 105 ASP A C 1
ATOM 821 O O . ASP A 1 105 ? 8.862 -7.451 -10.429 1.00 97.69 105 ASP A O 1
ATOM 825 N N . LEU A 1 106 ? 8.220 -6.062 -12.072 1.00 97.06 106 LEU A N 1
ATOM 826 C CA . LEU A 1 106 ? 6.844 -6.540 -12.157 1.00 97.06 106 LEU A CA 1
ATOM 827 C C . LEU A 1 106 ? 6.752 -7.991 -12.643 1.00 97.06 106 LEU A C 1
ATOM 829 O O . LEU A 1 106 ? 5.774 -8.677 -12.335 1.00 97.06 106 LEU A O 1
ATOM 833 N N . ILE A 1 107 ? 7.753 -8.483 -13.381 1.00 96.62 107 ILE A N 1
ATOM 834 C CA . ILE A 1 107 ? 7.798 -9.882 -13.839 1.00 96.62 107 ILE A CA 1
ATOM 835 C C . ILE A 1 107 ? 8.623 -10.807 -12.932 1.00 96.62 107 ILE A C 1
ATOM 837 O O . ILE A 1 107 ? 8.605 -12.026 -13.135 1.00 96.62 107 ILE A O 1
ATOM 841 N N . SER A 1 108 ? 9.279 -10.256 -11.906 1.00 95.25 108 SER A N 1
ATOM 842 C CA . SER A 1 108 ? 10.093 -10.975 -10.919 1.00 95.25 108 SER A CA 1
ATOM 843 C C . SER A 1 108 ? 11.232 -11.794 -11.540 1.00 95.25 108 SER A C 1
ATOM 845 O O . SER A 1 108 ? 11.486 -12.934 -11.124 1.00 95.25 108 SER A O 1
ATOM 847 N N . ASP A 1 109 ? 11.900 -11.251 -12.562 1.00 96.31 109 ASP A N 1
ATOM 848 C CA . ASP A 1 109 ? 13.050 -11.891 -13.219 1.00 96.31 109 ASP A CA 1
ATOM 849 C C . ASP A 1 109 ? 14.411 -11.342 -12.753 1.00 96.31 109 ASP A C 1
ATOM 851 O O . ASP A 1 109 ? 15.462 -11.874 -13.134 1.00 96.31 109 ASP A O 1
ATOM 855 N N . GLY A 1 110 ? 14.392 -10.361 -11.847 1.00 96.75 110 GLY A N 1
ATOM 856 C CA . GLY A 1 110 ? 15.559 -9.747 -11.232 1.00 96.75 110 GLY A CA 1
ATOM 857 C C . GLY A 1 110 ? 16.215 -8.662 -12.081 1.00 96.75 110 GLY A C 1
ATOM 858 O O . GLY A 1 110 ? 17.346 -8.288 -11.758 1.00 96.75 110 GLY A O 1
ATOM 859 N N . ILE A 1 111 ? 15.577 -8.189 -13.161 1.00 98.06 111 ILE A N 1
ATOM 860 C CA . ILE A 1 111 ? 16.094 -7.110 -14.009 1.00 98.06 111 ILE A CA 1
ATOM 861 C C . ILE A 1 111 ? 14.993 -6.196 -14.557 1.00 98.06 111 ILE A C 1
ATOM 863 O O . ILE A 1 111 ? 14.182 -6.623 -15.369 1.00 98.06 111 ILE A O 1
ATOM 867 N N . ILE A 1 112 ? 15.076 -4.886 -14.295 1.00 98.44 112 ILE A N 1
ATOM 868 C CA . ILE A 1 112 ? 14.107 -3.938 -14.876 1.00 98.44 112 ILE A CA 1
ATOM 869 C C . ILE A 1 112 ? 14.396 -3.713 -16.350 1.00 98.44 112 ILE A C 1
ATOM 871 O O . ILE A 1 112 ? 15.428 -3.144 -16.728 1.00 98.44 112 ILE A O 1
ATOM 875 N N . ASN A 1 113 ? 13.468 -4.121 -17.204 1.00 98.25 113 ASN A N 1
ATOM 876 C CA . ASN A 1 113 ? 13.621 -4.013 -18.642 1.00 98.25 113 ASN A CA 1
ATOM 877 C C . ASN A 1 113 ? 12.295 -3.702 -19.359 1.00 98.25 113 ASN A C 1
ATOM 879 O O . ASN A 1 113 ? 11.329 -3.191 -18.796 1.00 98.25 113 ASN A O 1
ATOM 883 N N . LEU A 1 114 ? 12.264 -3.936 -20.674 1.00 98.56 114 LEU A N 1
ATOM 884 C CA . LEU A 1 114 ? 11.084 -3.660 -21.494 1.00 98.56 114 LEU A CA 1
ATOM 885 C C . LEU A 1 114 ? 9.878 -4.538 -21.144 1.00 98.56 114 LEU A C 1
ATOM 887 O O . LEU A 1 114 ? 8.763 -4.154 -21.486 1.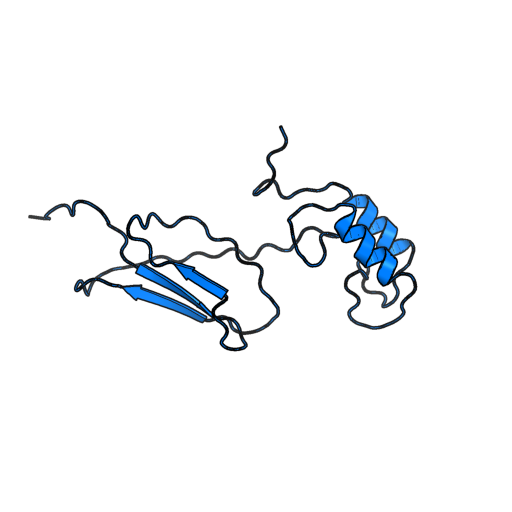00 98.56 114 LEU A O 1
ATOM 891 N N . LEU A 1 115 ? 10.085 -5.700 -20.524 1.00 98.50 115 LEU A N 1
ATOM 892 C CA . LEU A 1 115 ? 9.001 -6.557 -20.062 1.00 98.50 115 LEU A CA 1
ATOM 893 C C . LEU A 1 115 ? 8.273 -5.917 -18.874 1.00 98.50 115 LEU A C 1
ATOM 895 O O . LEU A 1 115 ? 7.053 -5.804 -18.932 1.00 98.50 115 LEU A O 1
ATOM 899 N N . ASP A 1 116 ? 9.002 -5.396 -17.886 1.00 98.56 116 ASP A N 1
ATOM 900 C CA . ASP A 1 116 ? 8.425 -4.655 -16.755 1.00 98.56 116 ASP A CA 1
ATOM 901 C C . ASP A 1 116 ? 7.718 -3.390 -17.218 1.00 98.56 116 ASP A C 1
ATOM 903 O O . ASP A 1 116 ? 6.574 -3.132 -16.855 1.00 98.56 116 ASP A O 1
ATOM 907 N N . PHE A 1 117 ? 8.358 -2.631 -18.112 1.00 98.44 117 PHE A N 1
ATOM 908 C CA . PHE A 1 117 ? 7.734 -1.445 -18.691 1.00 98.44 117 PHE A CA 1
ATOM 909 C C . PHE A 1 117 ? 6.447 -1.783 -19.454 1.00 98.44 117 PHE A C 1
ATOM 911 O O . PHE A 1 117 ? 5.503 -0.997 -19.441 1.00 98.44 117 PHE A O 1
ATOM 918 N N . ALA A 1 118 ? 6.395 -2.925 -20.147 1.00 98.44 118 ALA A N 1
ATOM 919 C CA . ALA A 1 118 ? 5.191 -3.349 -20.853 1.00 98.44 118 ALA A CA 1
ATOM 920 C C . ALA A 1 118 ? 4.056 -3.710 -19.883 1.00 98.44 118 ALA A C 1
ATOM 922 O O . ALA A 1 118 ? 2.912 -3.347 -20.160 1.00 98.44 118 ALA A O 1
ATOM 923 N N . GLU A 1 119 ? 4.372 -4.370 -18.764 1.00 98.31 119 GLU A N 1
ATOM 924 C CA . GLU A 1 119 ? 3.404 -4.656 -17.699 1.00 98.31 119 GLU A 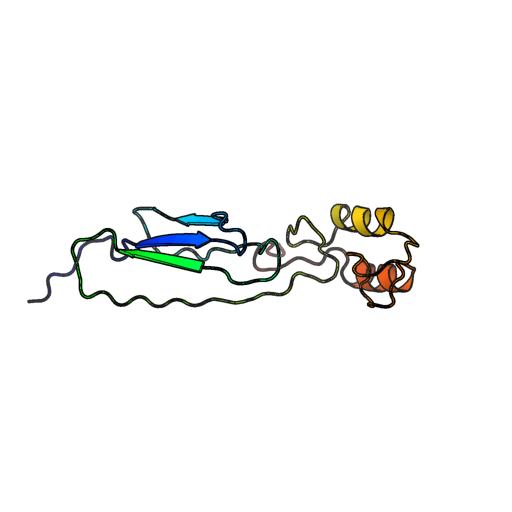CA 1
ATOM 925 C C . GLU A 1 119 ? 2.893 -3.351 -17.080 1.00 98.31 119 GLU A C 1
ATOM 927 O O . GLU A 1 119 ? 1.691 -3.093 -17.106 1.00 98.31 119 GLU A O 1
ATOM 932 N N . PHE A 1 120 ? 3.799 -2.462 -16.666 1.00 98.31 120 PHE A N 1
ATOM 933 C CA . PHE A 1 120 ? 3.480 -1.126 -16.158 1.00 98.31 120 PHE A CA 1
ATOM 934 C C . PHE A 1 120 ? 2.573 -0.341 -17.120 1.00 98.31 120 PHE A C 1
ATOM 936 O O . PHE A 1 120 ? 1.520 0.170 -16.743 1.00 98.31 120 PHE A O 1
ATOM 943 N N . ALA A 1 121 ? 2.935 -0.287 -18.406 1.00 98.38 121 ALA A N 1
ATOM 944 C CA . ALA A 1 121 ? 2.178 0.445 -19.417 1.00 98.38 121 ALA A CA 1
ATOM 945 C C . ALA A 1 121 ? 0.767 -0.123 -19.648 1.00 98.38 121 ALA A C 1
ATOM 947 O O . ALA A 1 121 ? -0.105 0.602 -20.132 1.00 98.38 121 ALA A O 1
ATOM 948 N N . SER A 1 122 ? 0.526 -1.397 -19.319 1.00 98.19 122 SER A N 1
ATOM 949 C CA . SER A 1 122 ? -0.804 -2.008 -19.413 1.00 98.19 122 SER A CA 1
ATOM 950 C C . SER A 1 122 ? -1.775 -1.504 -18.335 1.00 98.19 122 SER A C 1
ATOM 952 O O . SER A 1 122 ? -2.986 -1.536 -18.558 1.00 98.19 122 SER A O 1
ATOM 954 N N . HIS A 1 123 ? -1.234 -0.952 -17.244 1.00 97.81 123 HIS A N 1
ATOM 955 C CA . HIS A 1 123 ? -1.955 -0.351 -16.122 1.00 97.81 123 HIS A CA 1
ATOM 956 C C . HIS A 1 123 ? -1.922 1.185 -16.138 1.00 97.81 123 HIS A C 1
ATOM 958 O O . HIS A 1 123 ? -2.428 1.827 -15.226 1.00 97.81 123 HIS A O 1
ATOM 964 N N . TRP A 1 124 ? -1.354 1.806 -17.177 1.00 97.94 124 TRP A N 1
ATOM 965 C CA . TRP A 1 124 ? -1.209 3.261 -17.252 1.00 97.94 124 TRP A CA 1
ATOM 966 C C . TRP A 1 124 ? -2.550 3.998 -17.092 1.00 97.94 124 TRP A C 1
ATOM 968 O O . TRP A 1 124 ? -3.485 3.777 -17.869 1.00 97.94 124 TRP A O 1
ATOM 978 N N . LEU A 1 125 ? -2.610 4.931 -16.135 1.00 96.75 125 LEU A N 1
ATOM 979 C CA . LEU A 1 125 ? -3.803 5.678 -15.712 1.00 96.75 125 LEU A CA 1
ATOM 980 C C . LEU A 1 125 ? -4.920 4.814 -15.110 1.00 96.75 125 LEU A C 1
ATOM 982 O O . LEU A 1 125 ? -6.073 5.253 -15.049 1.00 96.75 125 LEU A O 1
ATOM 986 N N . GLU A 1 126 ? -4.609 3.597 -14.667 1.00 96.94 126 GLU A N 1
ATOM 987 C CA . GLU A 1 126 ? -5.508 2.841 -13.805 1.00 96.94 126 GLU A CA 1
ATOM 988 C C . GLU A 1 126 ? -5.640 3.543 -12.451 1.00 96.94 126 GLU A C 1
ATOM 990 O O . GLU A 1 126 ? -4.685 4.102 -11.921 1.00 96.94 126 GLU A O 1
ATOM 995 N N . THR A 1 127 ? -6.853 3.542 -11.905 1.00 95.25 127 THR A N 1
ATOM 996 C CA . THR A 1 127 ? -7.177 4.173 -10.624 1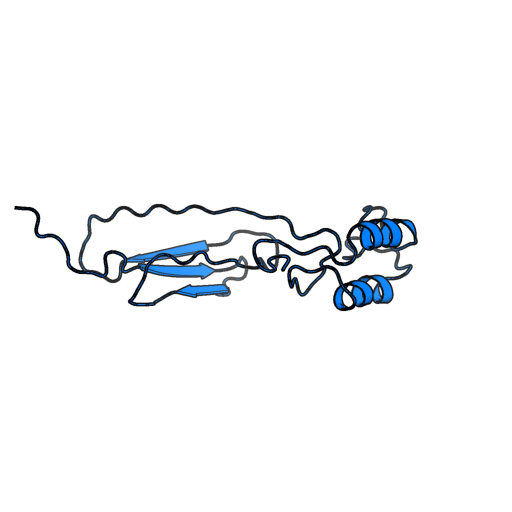.00 95.25 127 THR A CA 1
ATOM 997 C C . THR A 1 127 ? -8.044 3.247 -9.796 1.00 95.25 127 THR A C 1
ATOM 999 O O . THR A 1 127 ? -8.950 2.606 -10.341 1.00 95.25 127 THR A O 1
ATOM 1002 N N . ASP A 1 128 ? -7.884 3.266 -8.478 1.00 91.50 128 ASP A N 1
ATOM 1003 C CA . ASP A 1 128 ? -8.791 2.548 -7.589 1.00 91.50 128 ASP A CA 1
ATOM 1004 C C . ASP A 1 128 ? -10.137 3.298 -7.475 1.00 91.50 128 ASP A C 1
ATOM 1006 O O . ASP A 1 128 ? -10.183 4.432 -6.976 1.00 91.50 128 ASP A O 1
ATOM 1010 N N . PRO A 1 129 ? -11.266 2.678 -7.871 1.00 89.81 129 PRO A N 1
ATOM 1011 C CA . PRO A 1 129 ? -12.579 3.318 -7.836 1.00 89.81 129 PRO A CA 1
ATOM 1012 C C . PRO A 1 129 ? -13.063 3.673 -6.422 1.00 89.81 129 PRO A C 1
ATOM 1014 O O . PRO A 1 129 ? -14.017 4.443 -6.283 1.00 89.81 129 PRO A O 1
ATOM 1017 N N . ALA A 1 130 ? -12.445 3.121 -5.371 1.00 85.31 130 ALA A N 1
ATOM 1018 C CA . ALA A 1 130 ? -12.734 3.503 -3.992 1.00 85.31 130 ALA A CA 1
ATOM 1019 C C . ALA A 1 130 ? -12.305 4.947 -3.676 1.00 85.31 130 ALA A C 1
ATOM 1021 O O . ALA A 1 130 ? -12.953 5.594 -2.851 1.00 85.31 130 ALA A O 1
ATOM 1022 N N . TYR A 1 131 ? -11.262 5.453 -4.345 1.00 86.19 131 TYR A N 1
ATOM 1023 C CA . TYR A 1 131 ? -10.699 6.788 -4.107 1.00 86.19 131 TYR A CA 1
ATOM 1024 C C . TYR A 1 131 ? -10.931 7.743 -5.281 1.00 86.19 131 TYR A C 1
ATOM 1026 O O . TYR A 1 131 ? -11.142 8.938 -5.067 1.00 86.19 131 TYR A O 1
ATOM 1034 N N . TYR A 1 132 ? -10.990 7.218 -6.507 1.00 85.69 132 TYR A N 1
ATOM 1035 C CA . TYR A 1 132 ? -11.207 7.997 -7.722 1.00 85.69 132 TYR A CA 1
ATOM 1036 C C . TYR A 1 132 ? -12.449 7.495 -8.458 1.00 85.69 132 TYR A C 1
ATOM 1038 O O . TYR A 1 132 ? -12.423 6.515 -9.199 1.00 85.69 132 TYR A O 1
ATOM 1046 N N . GLN A 1 133 ? -13.578 8.180 -8.270 1.00 80.44 133 GLN A N 1
ATOM 1047 C CA . GLN A 1 133 ? -14.765 7.907 -9.078 1.00 80.44 133 GLN A CA 1
ATOM 1048 C C . GLN A 1 133 ? -14.550 8.463 -10.487 1.00 80.44 133 GLN A C 1
ATOM 1050 O O . GLN A 1 133 ? -14.323 9.663 -10.650 1.00 80.44 133 GLN A O 1
ATOM 1055 N N . GLN A 1 134 ? -14.644 7.599 -11.500 1.00 60.03 134 GLN A N 1
ATOM 1056 C CA . GLN A 1 134 ? -14.689 8.030 -12.897 1.00 60.03 134 GLN A CA 1
ATOM 1057 C C . GLN A 1 134 ? -15.909 8.949 -13.075 1.00 60.03 134 GLN A C 1
ATOM 1059 O O . GLN A 1 134 ? -17.044 8.514 -12.864 1.00 60.03 134 GLN A O 1
ATOM 1064 N N . GLN A 1 135 ? -15.662 10.229 -13.372 1.00 53.62 135 GLN A N 1
ATOM 1065 C CA . GLN A 1 135 ? -16.709 11.212 -13.678 1.00 53.62 135 GLN A CA 1
ATOM 1066 C C . GLN A 1 135 ? -17.374 10.929 -15.025 1.00 53.62 135 GLN A C 1
ATOM 1068 O O . GLN A 1 135 ? -16.656 10.524 -15.966 1.00 53.62 135 GLN A O 1
#

pLDDT: mean 86.44, std 13.73, range [41.12, 98.56]

Sequence (135 aa):
TYKEESSPKFNLDLTITGPNGQTLFTEADTLNNLEKVDLVLPGDGTYEIGLANTTNKKNRSYGLAFELRPPIIGDFAPLDYIVDYADMDTIAQEWLLEVPDLEADLISDGIINLLDFAEFASHWLETDPAYYQQQ

Nearest PDB structures (foldseek):
  3hrz-assembly1_A  TM=5.780E-01  e=1.666E+00  Naja kaouthia
  8gum-assembly1_B  TM=3.967E-01  e=4.192E+00  Vibrio campbellii ATCC BAA-1116
  6tda-assembly1_P  TM=3.691E-01  e=3.440E+00  Saccharomyces cerevisiae S288C
  3r4r-assembly2_B  TM=3.931E-01  e=3.675E+00  Parabacteroides distasonis ATCC 8503
  6v92-assembly1_O  TM=3.093E-01  e=2.169E+00  Saccharomyces cerevisiae S288C

Secondary structure (DSSP, 8-state):
------S-S--EEEEEE-TTS-EEEEE--SS-----------SSS--EEEEEE-SS-------------PPPTT-PSSP-SB-SHHHHHHHHHHTT---TT-TT-TT-SSS-SHHHHHHHHHTTT-B-TTT----

Foldseek 3Di:
DDDPDDDDPDQKWKWKAAPVRHTQDIDGDRNHPPDDDDGDHPDDDDMDIDIDRPDPDDDDDDDDDDDDDDAQLLQFPVRPFWREPVSVVLLVVQAQQQAAPRRLPSVRPRGRDVVSVVRSVVRHGPGDCVVDPDD